Protein AF-Q2VZT6-F1 (afdb_monomer)

Solvent-accessible surface area (backbone atoms only — not comparable to full-atom values): 7103 Å² total; per-residue (Å²): 114,78,67,73,45,29,74,86,39,62,74,51,50,61,63,58,68,71,60,76,86,70,54,76,51,56,51,33,67,76,44,89,55,90,58,24,69,58,52,43,60,49,54,77,68,47,58,61,67,39,47,50,30,35,52,51,24,51,51,52,39,46,50,50,52,56,52,44,51,55,52,50,49,51,37,61,76,70,64,53,59,67,68,56,54,40,49,51,42,52,24,49,53,52,37,43,50,53,34,54,52,42,38,52,43,28,77,74,70,39,64,66,50,80,52,68,71,61,48,40,56,50,61,63,61,130

Mean predicted aligned error: 5.14 Å

Sequence (126 aa):
MLLDMIPDMPDMIEECKMWAPKSYQEHFADSTFKDKLLAVEAYDRVPTKFRRPFEETINHLNTLILGGVAKLEEEIVNGADPALTTEHVKAISRAAQALMDCANAIIHGSNRAMAQVEIDGLLGGT

pLDDT: mean 90.26, std 8.1, range [45.78, 97.06]

Nearest PDB structures (foldseek):
  5uh7-assembly1_A  TM=7.429E-01  e=5.609E+00  Mycobacterium tuberculosis H37Rv
  8ugc-assembly2_B  TM=3.406E-01  e=1.946E+00  synthetic construct
  2oku-assembly1_B  TM=3.025E-01  e=3.221E+00  Porphyromonas gingivalis W83

Secondary structure (DSSP, 8-state):
-GGGGTTT-TTHHHHHHT-----HHHHHHHS--TTHHHHHHHHTTS-HHHHHHHHHHHHHHHHHHHHHHHHHHHHHHTT--HHHHHHHHHHHHHHHHHHHHHHHHHHTT---PPPHHHHHHHTT--

Organism: Paramagnetospirillum magneticum (strain ATCC 700264 / AMB-1) (NCBI:txid342108)

Foldseek 3Di:
DLLLCCLVPVVSLVVLQPDADDDPLRVLVPDPDPCSVVVNVVLVVPPCLLNVLLVVLSVVLRCLSNVLSVVLVVCVVVVHDSVVSNLSSVLSV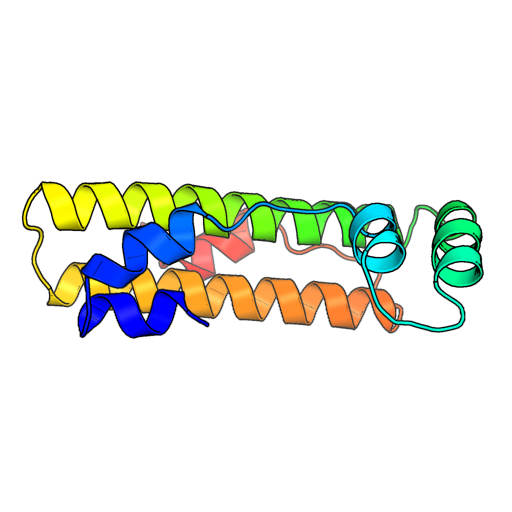QLNVVSVVQSVVSVVPDRHHDDPVNSCVSSVHD

Structure (mmCIF, N/CA/C/O backbone):
data_AF-Q2VZT6-F1
#
_entry.id   AF-Q2VZT6-F1
#
loop_
_atom_site.group_PDB
_atom_site.id
_atom_site.type_symbol
_atom_site.label_atom_id
_atom_site.label_alt_id
_atom_site.label_comp_id
_atom_site.label_asym_id
_atom_site.label_entity_id
_atom_site.label_seq_id
_atom_site.pdbx_PDB_ins_code
_atom_site.Cartn_x
_atom_site.Cartn_y
_atom_site.Cartn_z
_atom_site.occupancy
_atom_site.B_iso_or_equiv
_atom_site.auth_seq_id
_atom_site.auth_comp_id
_atom_site.auth_asym_id
_atom_site.auth_atom_id
_atom_site.pdbx_PDB_model_num
ATOM 1 N N . MET A 1 1 ? -1.356 8.829 4.148 1.00 83.88 1 MET A N 1
ATOM 2 C CA . MET A 1 1 ? -2.129 7.837 3.363 1.00 83.88 1 MET A CA 1
ATOM 3 C C . MET A 1 1 ? -3.558 7.813 3.892 1.00 83.88 1 MET A C 1
ATOM 5 O O . MET A 1 1 ? -3.757 8.247 5.016 1.00 83.88 1 MET A O 1
ATOM 9 N N . LEU A 1 2 ? -4.548 7.335 3.127 1.00 92.06 2 LEU A N 1
ATOM 10 C CA . LEU A 1 2 ? -5.941 7.257 3.612 1.00 92.06 2 LEU A CA 1
ATOM 11 C C . LEU A 1 2 ? -6.064 6.421 4.903 1.00 92.06 2 LEU A C 1
ATOM 13 O O . LEU A 1 2 ? -6.776 6.810 5.819 1.00 92.06 2 LEU A O 1
ATOM 17 N N . LEU A 1 3 ? -5.269 5.348 5.005 1.00 93.69 3 LEU A N 1
ATOM 18 C CA . LEU A 1 3 ? -5.117 4.509 6.202 1.00 93.69 3 LEU A CA 1
ATOM 19 C C . LEU A 1 3 ? -4.867 5.304 7.495 1.00 93.69 3 LEU A C 1
ATOM 21 O O . LEU A 1 3 ? -5.354 4.908 8.547 1.00 93.69 3 LEU A O 1
ATOM 25 N N . ASP A 1 4 ? -4.149 6.432 7.430 1.00 95.19 4 ASP A N 1
ATOM 26 C CA . ASP A 1 4 ? -3.802 7.233 8.615 1.00 95.19 4 ASP A CA 1
ATOM 27 C C . ASP A 1 4 ? -5.022 7.907 9.261 1.00 95.19 4 ASP A C 1
ATOM 29 O O . ASP A 1 4 ? -4.923 8.382 10.388 1.00 95.19 4 ASP A O 1
ATOM 33 N N . MET A 1 5 ? -6.163 7.951 8.564 1.00 95.50 5 MET A N 1
ATOM 34 C CA . MET A 1 5 ? -7.417 8.508 9.078 1.00 95.50 5 MET A CA 1
ATOM 35 C C . MET A 1 5 ? -8.234 7.494 9.888 1.00 95.50 5 MET A C 1
ATOM 37 O O . MET A 1 5 ? -9.098 7.905 10.655 1.00 95.50 5 MET A O 1
ATOM 41 N N . ILE A 1 6 ? -7.961 6.190 9.749 1.00 95.94 6 ILE A N 1
ATOM 42 C CA . ILE A 1 6 ? -8.735 5.109 10.384 1.00 95.94 6 ILE A CA 1
ATOM 43 C C . ILE A 1 6 ? -8.839 5.247 11.913 1.00 95.94 6 ILE A C 1
ATOM 45 O O . ILE A 1 6 ? -9.930 5.026 12.432 1.00 95.94 6 ILE A O 1
ATOM 49 N N . PRO A 1 7 ? -7.779 5.623 12.661 1.00 94.31 7 PRO A N 1
ATOM 50 C CA . PRO A 1 7 ? -7.880 5.739 14.116 1.00 94.31 7 PRO A CA 1
ATOM 51 C C . PRO A 1 7 ? -8.911 6.771 14.588 1.00 94.31 7 PRO A C 1
ATOM 53 O O . PRO A 1 7 ? -9.571 6.556 15.601 1.00 94.31 7 PRO A O 1
ATOM 56 N N . ASP A 1 8 ? -9.054 7.872 13.847 1.00 94.69 8 ASP A N 1
ATOM 57 C CA . ASP A 1 8 ? -10.008 8.943 14.152 1.00 94.69 8 ASP A CA 1
ATOM 58 C C . ASP A 1 8 ? -11.374 8.713 13.477 1.00 94.69 8 ASP A C 1
ATOM 60 O O . ASP A 1 8 ? -12.399 9.200 13.957 1.00 94.69 8 ASP A O 1
ATOM 64 N N . MET A 1 9 ? -11.392 7.982 12.358 1.00 95.50 9 MET A N 1
ATOM 65 C CA . MET A 1 9 ? -12.556 7.742 11.502 1.00 95.50 9 MET A CA 1
ATOM 66 C C . MET A 1 9 ? -12.559 6.284 10.995 1.00 95.50 9 MET A C 1
ATOM 68 O O . MET A 1 9 ? -12.147 6.022 9.859 1.00 95.50 9 MET A O 1
ATOM 72 N N . PRO A 1 10 ? -12.991 5.311 11.826 1.00 93.88 10 PRO A N 1
ATOM 73 C CA . PRO A 1 10 ? -12.909 3.885 11.496 1.00 93.88 10 PRO A CA 1
ATOM 74 C C . PRO A 1 10 ? -13.667 3.479 10.226 1.00 93.88 10 PRO A C 1
ATOM 76 O O . PRO A 1 10 ? -13.278 2.525 9.560 1.00 93.88 10 PRO A O 1
ATOM 79 N N . ASP A 1 11 ? -14.709 4.217 9.843 1.00 94.81 11 ASP A N 1
ATOM 80 C CA . ASP A 1 11 ? -15.480 4.030 8.608 1.00 94.81 11 ASP A CA 1
ATOM 81 C C . ASP A 1 11 ? -14.654 4.239 7.326 1.00 94.81 11 ASP A C 1
ATOM 83 O O . ASP A 1 11 ? -15.004 3.691 6.280 1.00 94.81 11 ASP A O 1
ATOM 87 N N . MET A 1 12 ? -13.498 4.913 7.404 1.00 95.75 12 MET A N 1
ATOM 88 C CA . MET A 1 12 ? -12.545 5.006 6.285 1.00 95.75 12 MET A CA 1
ATOM 89 C C . MET A 1 12 ? -11.937 3.661 5.878 1.00 95.75 12 MET A C 1
ATOM 91 O O . MET A 1 12 ? -11.313 3.572 4.815 1.00 95.75 12 MET A O 1
ATOM 95 N N . ILE A 1 13 ? -12.129 2.602 6.673 1.00 96.38 13 ILE A N 1
ATOM 96 C CA . ILE A 1 13 ? -11.739 1.250 6.276 1.00 96.38 13 ILE A CA 1
ATOM 97 C C . ILE A 1 13 ? -12.443 0.807 4.987 1.00 96.38 13 ILE A C 1
ATOM 99 O O . ILE A 1 13 ? -11.811 0.177 4.140 1.00 96.38 13 ILE A O 1
ATOM 103 N N . GLU A 1 14 ? -13.704 1.199 4.781 1.00 96.19 14 GLU A N 1
ATOM 104 C CA . GLU A 1 14 ? -14.462 0.838 3.578 1.00 96.19 14 GLU A CA 1
ATOM 105 C C . GLU A 1 14 ? -13.867 1.484 2.323 1.00 96.19 14 GLU A C 1
ATOM 107 O O . GLU A 1 14 ? -13.689 0.820 1.304 1.00 96.19 14 GLU A O 1
ATOM 112 N N . GLU A 1 15 ? -13.442 2.744 2.412 1.00 96.19 15 GLU A N 1
ATOM 113 C CA . GLU A 1 15 ? -12.747 3.425 1.315 1.00 96.19 15 GLU A CA 1
ATOM 114 C C . GLU A 1 15 ? -11.375 2.789 1.032 1.00 96.19 15 GLU A C 1
ATOM 116 O O . GLU A 1 15 ? -10.970 2.640 -0.123 1.00 96.19 15 GLU A O 1
ATOM 121 N N . CYS A 1 16 ? -10.662 2.341 2.072 1.00 94.94 16 CYS A N 1
ATOM 122 C CA . CYS A 1 16 ? -9.399 1.621 1.901 1.00 94.94 16 CYS A CA 1
ATOM 123 C C . CYS A 1 16 ? -9.593 0.264 1.204 1.00 94.94 16 CYS A C 1
ATOM 125 O O . CYS A 1 16 ? -8.743 -0.131 0.408 1.00 94.94 16 CYS A O 1
ATOM 127 N N . LYS A 1 17 ? -10.713 -0.428 1.446 1.00 95.06 17 LYS A N 1
ATOM 128 C CA . LYS A 1 17 ? -11.060 -1.705 0.793 1.00 95.06 17 LYS A CA 1
ATOM 129 C C . LYS A 1 17 ? -11.386 -1.557 -0.691 1.00 95.06 17 LYS A C 1
ATOM 131 O O . LYS A 1 17 ? -11.247 -2.518 -1.444 1.00 95.06 17 LYS A O 1
ATOM 136 N N . MET A 1 18 ? -11.788 -0.364 -1.127 1.00 94.81 18 MET A N 1
ATOM 137 C CA . MET A 1 18 ? -12.014 -0.069 -2.546 1.00 94.81 18 MET A CA 1
ATOM 138 C C . MET A 1 18 ? -10.709 0.082 -3.335 1.00 94.81 18 MET A C 1
ATOM 140 O O . MET A 1 18 ? -10.723 0.053 -4.569 1.00 94.81 18 MET A O 1
ATOM 144 N N . TRP A 1 19 ? -9.574 0.249 -2.651 1.00 94.50 19 TRP A N 1
ATOM 145 C CA . TRP A 1 19 ? -8.276 0.311 -3.303 1.00 94.50 19 TRP A CA 1
ATOM 146 C C . TRP A 1 19 ? -7.851 -1.068 -3.820 1.00 94.50 19 TRP A C 1
ATOM 148 O O . TRP A 1 19 ? -7.928 -2.073 -3.117 1.00 94.50 19 TRP A O 1
ATOM 158 N N . ALA A 1 20 ? -7.336 -1.099 -5.049 1.00 93.12 20 ALA A N 1
ATOM 159 C CA . ALA A 1 20 ? -6.786 -2.297 -5.665 1.00 93.12 20 ALA A CA 1
ATOM 160 C C . ALA A 1 20 ? -5.434 -1.992 -6.328 1.00 93.12 20 ALA A C 1
ATOM 162 O O . ALA A 1 20 ? -5.256 -0.905 -6.897 1.00 93.12 20 ALA A O 1
ATOM 163 N N . PRO A 1 21 ? -4.485 -2.943 -6.290 1.00 94.12 21 PRO A N 1
ATOM 164 C CA . PRO A 1 21 ? -3.198 -2.778 -6.941 1.00 94.12 21 PRO A CA 1
ATOM 165 C C . PRO A 1 21 ? -3.345 -2.725 -8.464 1.00 94.12 21 PRO A C 1
ATOM 167 O O . PRO A 1 21 ? -4.228 -3.354 -9.045 1.00 94.12 21 PRO A O 1
ATOM 170 N N . LYS A 1 22 ? -2.429 -2.003 -9.112 1.00 92.75 22 LYS A N 1
ATOM 171 C CA . LYS A 1 22 ? -2.281 -1.957 -10.572 1.00 92.75 22 LYS A CA 1
ATOM 172 C C . LYS A 1 22 ? -0.837 -2.254 -10.944 1.00 92.75 22 LYS A C 1
ATOM 174 O O . LYS A 1 22 ? 0.083 -1.824 -10.246 1.00 92.75 22 LYS A O 1
ATOM 179 N N . SER A 1 23 ? -0.630 -2.948 -12.056 1.00 89.31 23 SER A N 1
ATOM 180 C CA . SER A 1 23 ? 0.689 -3.039 -12.677 1.00 89.31 23 SER A CA 1
ATOM 181 C C . SER A 1 23 ? 1.167 -1.657 -13.134 1.00 89.31 23 SER A C 1
ATOM 183 O O . SER A 1 23 ? 0.377 -0.728 -13.329 1.00 89.31 23 SER A O 1
ATOM 185 N N . TYR A 1 24 ? 2.476 -1.517 -13.353 1.00 87.88 24 TYR A N 1
ATOM 186 C CA . TYR A 1 24 ? 3.051 -0.272 -13.869 1.00 87.88 24 TYR A CA 1
ATOM 187 C C . TYR A 1 24 ? 2.402 0.151 -15.198 1.00 87.88 24 TYR A C 1
ATOM 189 O O . TYR A 1 24 ? 2.119 1.326 -15.420 1.00 87.88 24 TYR A O 1
ATOM 197 N N . GLN A 1 25 ? 2.109 -0.816 -16.069 1.00 89.19 25 GLN A N 1
ATOM 198 C CA . GLN A 1 25 ? 1.514 -0.551 -17.375 1.00 89.19 25 GLN A CA 1
ATOM 199 C C . GLN A 1 25 ? 0.048 -0.113 -17.258 1.00 89.19 25 GLN A C 1
ATOM 201 O O . GLN A 1 25 ? -0.334 0.874 -17.885 1.00 89.19 25 GLN A O 1
ATOM 206 N N . GLU A 1 26 ? -0.749 -0.773 -16.410 1.00 91.50 26 GLU A N 1
ATOM 207 C CA . GLU A 1 26 ? -2.133 -0.364 -16.114 1.00 91.50 26 GLU A CA 1
ATOM 208 C C . GLU A 1 26 ? -2.184 1.032 -15.483 1.00 91.50 26 GLU A C 1
ATOM 210 O O . GLU A 1 26 ? -3.002 1.863 -15.877 1.00 91.50 26 GLU A O 1
ATOM 215 N N . HIS A 1 27 ? -1.264 1.328 -14.557 1.00 89.44 27 HIS A N 1
ATOM 216 C CA . HIS A 1 27 ? -1.147 2.651 -13.948 1.00 89.44 27 HIS A CA 1
ATOM 217 C C . HIS A 1 27 ? -0.977 3.751 -15.006 1.00 89.44 27 HIS A C 1
ATOM 219 O O . HIS A 1 27 ? -1.698 4.750 -14.985 1.00 89.44 27 HIS A O 1
ATOM 225 N N . PHE A 1 28 ? -0.060 3.564 -15.961 1.00 88.31 28 PHE A N 1
ATOM 226 C 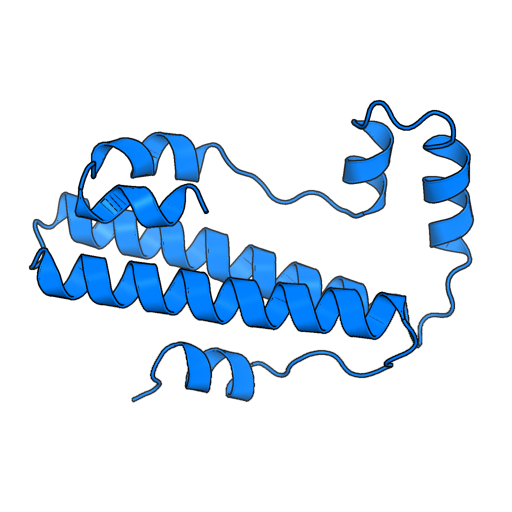CA . PHE A 1 28 ? 0.138 4.540 -17.030 1.00 88.31 28 PHE A CA 1
ATOM 227 C C . PHE A 1 28 ? -1.029 4.575 -18.015 1.00 88.31 28 PHE A C 1
ATOM 229 O O . PHE A 1 28 ? -1.439 5.673 -18.400 1.00 88.31 28 PHE A O 1
ATOM 236 N N . ALA A 1 29 ? -1.594 3.425 -18.392 1.00 88.06 29 ALA A N 1
ATOM 237 C CA . ALA A 1 29 ? -2.728 3.340 -19.313 1.00 88.06 29 ALA A CA 1
ATOM 238 C C . ALA A 1 29 ? -3.940 4.154 -18.823 1.00 88.06 29 ALA A C 1
ATOM 240 O O . ALA A 1 29 ? -4.542 4.897 -19.610 1.00 88.06 29 ALA A O 1
ATOM 241 N N . ASP A 1 30 ? -4.217 4.102 -17.520 1.00 89.38 30 ASP A N 1
ATOM 242 C CA . ASP A 1 30 ? -5.317 4.827 -16.876 1.00 89.38 30 ASP A CA 1
ATOM 243 C C . ASP A 1 30 ? -4.991 6.299 -16.577 1.00 89.38 30 ASP A C 1
ATOM 245 O O . ASP A 1 30 ? -5.884 7.094 -16.280 1.00 89.38 30 ASP A O 1
ATOM 249 N N . SER A 1 31 ? -3.719 6.695 -16.664 1.00 89.69 31 SER A N 1
ATOM 250 C CA . SER A 1 31 ? -3.292 8.060 -16.361 1.00 89.69 31 SER A CA 1
ATOM 251 C C . SER A 1 31 ? -3.661 9.069 -17.464 1.00 89.69 31 SER A C 1
ATOM 253 O O . SER A 1 31 ? -3.924 8.730 -18.627 1.00 89.69 31 SER A O 1
ATOM 255 N N . THR A 1 32 ? -3.618 10.355 -17.107 1.00 89.50 32 THR A N 1
ATOM 256 C CA . THR A 1 32 ? -3.730 11.498 -18.033 1.00 89.50 32 THR A CA 1
ATOM 257 C C . THR A 1 32 ? -2.379 11.914 -18.630 1.00 89.50 32 THR A C 1
ATOM 259 O O . THR A 1 32 ? -2.283 12.949 -19.294 1.00 89.50 32 THR A O 1
ATOM 262 N N . PHE A 1 33 ? -1.321 11.124 -18.407 1.00 88.00 33 PHE A N 1
ATOM 263 C CA . PHE A 1 33 ? 0.014 11.414 -18.915 1.00 88.00 33 PHE A CA 1
ATOM 264 C C . PHE A 1 33 ? 0.038 11.344 -20.448 1.00 88.00 33 PHE A C 1
ATOM 266 O O . PHE A 1 33 ? -0.374 10.345 -21.041 1.00 88.00 33 PHE A O 1
ATOM 273 N N . LYS A 1 34 ? 0.520 12.416 -21.095 1.00 88.12 34 LYS A N 1
ATOM 274 C CA . LYS A 1 34 ? 0.475 12.574 -22.561 1.00 88.12 34 LYS A CA 1
ATOM 275 C C . LYS A 1 34 ? 1.189 11.438 -23.295 1.00 88.12 34 LYS A C 1
ATOM 277 O O . LYS A 1 34 ? 0.660 10.934 -24.279 1.00 88.12 34 LYS A O 1
ATOM 282 N N . ASP A 1 35 ? 2.319 10.985 -22.759 1.00 89.94 35 ASP A N 1
ATOM 283 C CA . ASP A 1 35 ? 3.158 9.955 -23.377 1.00 89.94 35 ASP A CA 1
ATOM 284 C C . ASP A 1 35 ? 2.972 8.577 -22.720 1.00 89.94 35 ASP A C 1
ATOM 286 O O . ASP A 1 35 ? 3.884 7.753 -22.703 1.00 89.94 35 ASP A O 1
ATOM 290 N N . LYS A 1 36 ? 1.787 8.292 -22.161 1.00 88.94 36 LYS A N 1
ATOM 291 C CA . LYS A 1 36 ? 1.524 7.030 -21.446 1.00 88.94 36 LYS A CA 1
ATOM 292 C C . LYS A 1 36 ? 1.785 5.772 -22.266 1.00 88.94 36 LYS A C 1
ATOM 294 O O . LYS A 1 36 ? 2.321 4.810 -21.734 1.00 88.94 36 LYS A O 1
ATOM 299 N N . LEU A 1 37 ? 1.464 5.788 -23.560 1.00 88.25 37 LEU A N 1
ATOM 300 C CA . LEU A 1 37 ? 1.733 4.649 -24.442 1.00 88.25 37 LEU A CA 1
ATOM 301 C C . LEU A 1 37 ? 3.238 4.432 -24.626 1.00 88.25 37 LEU A C 1
ATOM 303 O O . LEU A 1 37 ? 3.692 3.294 -24.589 1.00 88.25 37 LEU A O 1
ATOM 307 N N . LEU A 1 38 ? 4.011 5.516 -24.738 1.00 89.56 38 LEU A N 1
ATOM 308 C CA . LEU A 1 38 ? 5.468 5.443 -24.812 1.00 89.56 38 LEU A CA 1
ATOM 309 C C . LEU A 1 38 ? 6.063 4.910 -23.503 1.00 89.56 38 LEU A C 1
ATOM 311 O O . LEU A 1 38 ? 6.975 4.093 -23.545 1.00 89.56 38 LEU A O 1
ATOM 315 N N . ALA A 1 39 ? 5.537 5.325 -22.347 1.00 87.25 39 ALA A N 1
ATOM 316 C CA . ALA A 1 39 ? 5.969 4.809 -21.047 1.00 87.25 39 ALA A CA 1
ATOM 317 C C . ALA A 1 39 ? 5.693 3.301 -20.903 1.00 87.25 39 ALA A C 1
ATOM 319 O O . ALA A 1 39 ? 6.578 2.556 -20.482 1.00 87.25 39 ALA A O 1
ATOM 320 N N . VAL A 1 40 ? 4.503 2.841 -21.310 1.00 89.50 40 VAL A N 1
ATOM 321 C CA . VAL A 1 40 ? 4.136 1.413 -21.327 1.00 89.50 40 VAL A CA 1
ATOM 322 C C . VAL A 1 40 ? 5.075 0.614 -22.237 1.00 89.50 40 VAL A C 1
ATOM 324 O O . VAL A 1 40 ? 5.591 -0.419 -21.820 1.00 89.50 40 VAL A O 1
ATOM 327 N N . GLU A 1 41 ? 5.352 1.111 -23.445 1.00 89.69 41 GLU A N 1
ATOM 328 C CA . GLU A 1 41 ? 6.214 0.435 -24.424 1.00 8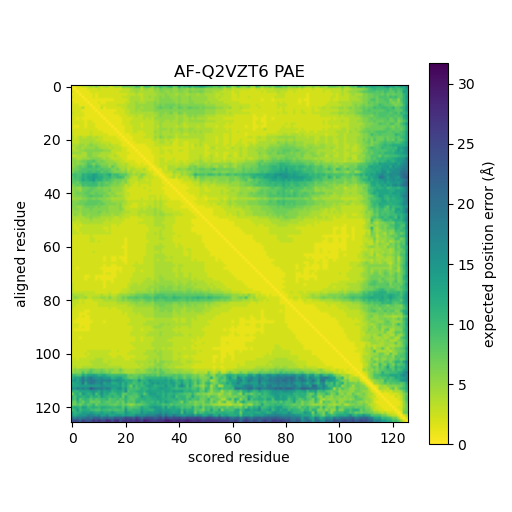9.69 41 GLU A CA 1
ATOM 329 C C . GLU A 1 41 ? 7.699 0.443 -24.018 1.00 89.69 41 GLU A C 1
ATOM 331 O O . GLU A 1 41 ? 8.457 -0.494 -24.291 1.00 89.69 41 GLU A O 1
ATOM 336 N N . ALA A 1 42 ? 8.149 1.518 -23.372 1.00 89.56 42 ALA A N 1
ATOM 337 C CA . ALA A 1 42 ? 9.500 1.616 -22.837 1.00 89.56 42 ALA A CA 1
ATOM 338 C C . ALA A 1 42 ? 9.703 0.644 -21.669 1.00 89.56 42 ALA A C 1
ATOM 340 O O . ALA A 1 42 ? 10.790 0.076 -21.536 1.00 89.56 42 ALA A O 1
ATOM 341 N N . TYR A 1 43 ? 8.663 0.410 -20.863 1.00 90.56 43 TYR A N 1
ATOM 342 C CA . TYR A 1 43 ? 8.726 -0.490 -19.715 1.00 90.56 43 TYR A CA 1
ATOM 343 C C . TYR A 1 43 ? 9.092 -1.928 -20.107 1.00 90.56 43 TYR A C 1
ATOM 345 O O . TYR A 1 43 ? 9.929 -2.554 -19.455 1.00 90.56 43 TYR A O 1
ATOM 353 N N . ASP A 1 44 ? 8.571 -2.421 -21.235 1.00 87.69 44 ASP A N 1
ATOM 354 C CA . ASP A 1 44 ? 8.892 -3.759 -21.756 1.00 87.69 44 ASP A CA 1
ATOM 355 C C . ASP A 1 44 ? 10.374 -3.933 -22.118 1.00 87.69 44 ASP A C 1
ATOM 357 O O . ASP A 1 44 ? 10.884 -5.055 -22.172 1.00 87.69 44 ASP A O 1
ATOM 361 N N . ARG A 1 45 ? 11.086 -2.824 -22.342 1.00 91.50 45 ARG A N 1
ATOM 362 C CA . ARG A 1 45 ? 12.513 -2.801 -22.691 1.00 91.50 45 ARG A CA 1
ATOM 363 C C . ARG A 1 45 ? 13.422 -2.555 -21.489 1.00 91.50 45 ARG A C 1
ATOM 365 O O . ARG A 1 45 ? 14.645 -2.557 -21.649 1.00 91.50 45 ARG A O 1
ATOM 372 N N . VAL A 1 46 ? 12.864 -2.346 -20.294 1.00 89.94 46 VAL A N 1
ATOM 373 C CA . VAL A 1 46 ? 13.657 -2.131 -19.080 1.00 89.94 46 VAL A CA 1
ATOM 374 C C . VAL A 1 46 ? 14.459 -3.400 -18.769 1.00 89.94 46 VAL A C 1
ATOM 376 O O . VAL A 1 46 ? 13.887 -4.491 -18.693 1.00 89.94 46 VAL A O 1
ATOM 379 N N . PRO A 1 47 ? 15.785 -3.296 -18.547 1.00 91.31 47 PRO A N 1
ATOM 380 C CA . PRO A 1 47 ? 16.590 -4.448 -18.172 1.00 91.31 47 PRO A CA 1
ATOM 381 C C . PRO A 1 47 ? 16.040 -5.142 -16.922 1.00 91.31 47 PRO A C 1
ATOM 383 O O . PRO A 1 47 ? 15.785 -4.495 -15.905 1.00 91.31 47 PRO A O 1
ATOM 386 N N . THR A 1 48 ? 15.949 -6.474 -16.956 1.00 90.88 48 THR A N 1
ATOM 387 C CA . THR A 1 48 ? 15.393 -7.290 -15.859 1.00 90.88 48 THR A CA 1
ATOM 388 C C . THR A 1 48 ? 16.024 -6.987 -14.499 1.00 90.88 48 THR A C 1
ATOM 390 O O . THR A 1 48 ? 15.329 -7.012 -13.492 1.00 90.88 48 THR A O 1
ATOM 393 N N . LYS A 1 49 ? 17.316 -6.630 -14.463 1.00 87.12 49 LYS A N 1
ATOM 394 C CA . LYS A 1 49 ? 18.040 -6.249 -13.235 1.00 87.12 49 LYS A CA 1
ATOM 395 C C . LYS A 1 49 ? 17.483 -5.012 -12.510 1.00 87.12 49 LYS A C 1
ATOM 397 O O . LYS A 1 49 ? 17.852 -4.792 -11.367 1.00 87.12 49 LYS A O 1
ATOM 402 N N . PHE A 1 50 ? 16.645 -4.216 -13.170 1.00 86.38 50 PHE A N 1
ATOM 403 C CA . PHE A 1 50 ? 15.932 -3.079 -12.580 1.00 86.38 50 PHE A CA 1
ATOM 404 C C . PHE A 1 50 ? 14.428 -3.345 -12.516 1.00 86.38 50 PHE A C 1
ATOM 406 O O . PHE A 1 50 ? 13.808 -3.097 -11.486 1.00 86.38 50 PHE A O 1
ATOM 413 N N . ARG A 1 51 ? 13.855 -3.921 -13.585 1.00 91.12 51 ARG A N 1
ATOM 414 C CA . ARG A 1 51 ? 12.420 -4.226 -13.650 1.00 91.12 51 ARG A CA 1
ATOM 415 C C . ARG A 1 51 ? 11.985 -5.193 -12.551 1.00 91.12 51 ARG A C 1
ATOM 417 O O . ARG A 1 51 ? 11.038 -4.901 -11.835 1.00 91.12 51 ARG A O 1
ATOM 424 N N . ARG A 1 52 ? 12.705 -6.306 -12.374 1.00 92.00 52 ARG A N 1
ATOM 425 C CA . ARG A 1 52 ? 12.325 -7.343 -11.408 1.00 92.00 52 ARG A CA 1
ATOM 426 C C . ARG A 1 52 ? 12.373 -6.839 -9.957 1.00 92.00 52 ARG A C 1
ATOM 428 O O . ARG A 1 52 ? 11.361 -6.990 -9.284 1.00 92.00 52 ARG A O 1
ATOM 435 N N . PRO A 1 53 ? 13.458 -6.197 -9.475 1.00 92.00 53 PRO A N 1
ATOM 436 C CA . PRO A 1 53 ? 13.459 -5.627 -8.128 1.00 92.00 53 PRO A CA 1
ATOM 437 C C . PRO A 1 53 ? 12.346 -4.600 -7.901 1.00 92.00 53 PRO A C 1
ATOM 439 O O . PRO A 1 53 ? 11.781 -4.531 -6.811 1.00 92.00 53 PRO A O 1
ATOM 442 N N . PHE A 1 54 ? 12.023 -3.799 -8.921 1.00 92.56 54 PHE A N 1
ATOM 443 C CA . PHE A 1 54 ? 10.923 -2.845 -8.843 1.00 92.56 54 PHE A CA 1
ATOM 444 C C . PHE A 1 54 ? 9.576 -3.562 -8.687 1.00 92.56 54 PHE A C 1
ATOM 446 O O . PHE A 1 54 ? 8.853 -3.286 -7.737 1.00 92.56 54 PHE A O 1
ATOM 453 N N . GLU A 1 55 ? 9.262 -4.517 -9.566 1.00 93.94 55 GLU A N 1
ATOM 454 C CA . GLU A 1 55 ? 8.020 -5.301 -9.509 1.00 93.94 55 GLU A CA 1
ATOM 455 C C . GLU A 1 55 ? 7.885 -6.065 -8.185 1.00 93.94 55 GLU A C 1
ATOM 457 O O . GLU A 1 55 ? 6.817 -6.059 -7.581 1.00 93.94 55 GLU A O 1
ATOM 462 N N . GLU A 1 56 ? 8.970 -6.669 -7.692 1.00 94.38 56 GLU A N 1
ATOM 463 C CA . GLU A 1 56 ? 9.007 -7.333 -6.383 1.00 94.38 56 GLU A CA 1
ATOM 464 C C . GLU A 1 56 ? 8.699 -6.344 -5.245 1.00 94.38 56 GLU A C 1
ATOM 466 O O . GLU A 1 56 ? 7.864 -6.631 -4.388 1.00 94.38 56 GLU A O 1
ATOM 471 N N . THR A 1 57 ? 9.290 -5.146 -5.274 1.00 94.56 57 THR A N 1
ATOM 472 C CA . THR A 1 57 ? 9.046 -4.100 -4.265 1.00 94.56 57 THR A CA 1
ATOM 473 C C . THR A 1 57 ? 7.596 -3.605 -4.293 1.00 94.56 57 THR A C 1
ATOM 475 O O . THR A 1 57 ? 6.976 -3.443 -3.241 1.00 94.56 57 THR A O 1
ATOM 478 N N . ILE A 1 58 ? 7.019 -3.415 -5.484 1.00 94.75 58 ILE A N 1
ATOM 479 C CA . ILE A 1 58 ? 5.606 -3.045 -5.644 1.00 94.75 58 ILE A CA 1
ATOM 480 C C . ILE A 1 58 ? 4.683 -4.175 -5.173 1.00 94.75 58 ILE A C 1
ATOM 482 O O . ILE A 1 58 ? 3.695 -3.911 -4.496 1.00 94.75 58 ILE A O 1
ATOM 486 N N . ASN A 1 59 ? 5.014 -5.438 -5.445 1.00 95.38 59 ASN A N 1
ATOM 487 C CA . ASN A 1 59 ? 4.238 -6.579 -4.955 1.00 95.38 59 ASN A CA 1
ATOM 488 C C . ASN A 1 59 ? 4.270 -6.697 -3.426 1.00 95.38 59 ASN A C 1
ATOM 490 O O . ASN A 1 59 ? 3.237 -6.987 -2.817 1.00 95.38 59 ASN A O 1
ATOM 494 N N . HIS A 1 60 ? 5.414 -6.426 -2.795 1.00 95.38 60 HIS A N 1
ATOM 495 C CA . HIS A 1 60 ? 5.507 -6.336 -1.338 1.00 95.38 60 HIS A CA 1
ATOM 496 C C . HIS A 1 60 ? 4.623 -5.212 -0.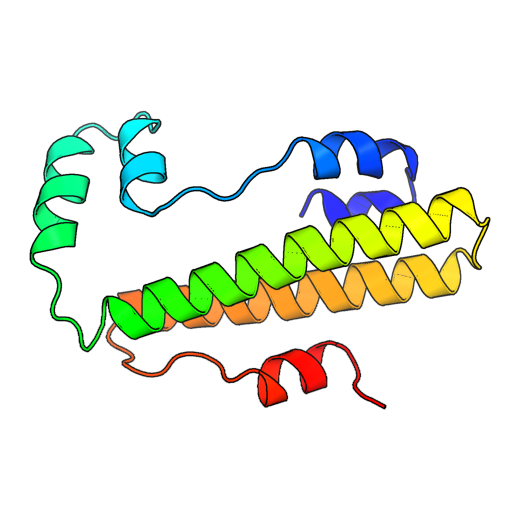788 1.00 95.38 60 HIS A C 1
ATOM 498 O O . HIS A 1 60 ? 3.890 -5.437 0.173 1.00 95.38 60 HIS A O 1
ATOM 504 N N . LEU A 1 61 ? 4.623 -4.034 -1.425 1.00 95.25 61 LEU A N 1
ATOM 505 C CA . LEU A 1 61 ? 3.754 -2.918 -1.039 1.00 95.25 61 LEU A CA 1
ATOM 506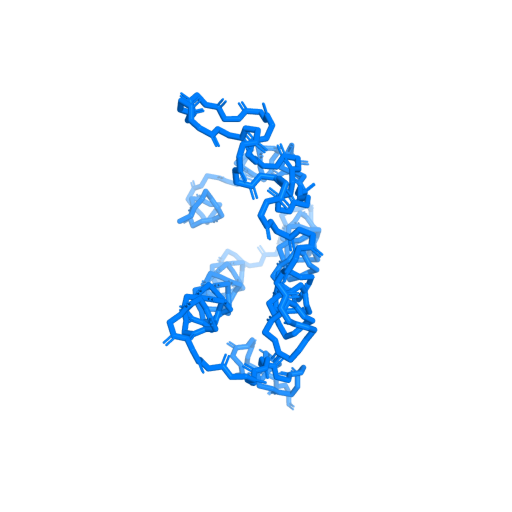 C C . LEU A 1 61 ? 2.275 -3.295 -1.166 1.00 95.25 61 LEU A C 1
ATOM 508 O O . LEU A 1 61 ? 1.507 -3.089 -0.232 1.00 95.25 61 LEU A O 1
ATOM 512 N N . ASN A 1 62 ? 1.885 -3.905 -2.284 1.00 95.88 62 ASN A N 1
ATOM 513 C CA . ASN A 1 62 ? 0.512 -4.350 -2.514 1.00 95.88 62 ASN A CA 1
ATOM 514 C C . ASN A 1 62 ? 0.063 -5.359 -1.450 1.00 95.88 62 ASN A C 1
ATOM 516 O O . ASN A 1 62 ? -1.016 -5.219 -0.881 1.00 95.88 62 ASN A O 1
ATOM 520 N N . THR A 1 63 ? 0.909 -6.345 -1.147 1.00 96.25 63 THR A N 1
ATOM 521 C CA . THR A 1 63 ? 0.626 -7.373 -0.135 1.00 96.25 63 THR A CA 1
ATOM 522 C C . THR A 1 63 ? 0.498 -6.760 1.257 1.00 96.25 63 THR A C 1
ATOM 524 O O . THR A 1 63 ? -0.440 -7.080 1.983 1.00 96.25 63 THR A O 1
ATOM 527 N N . LEU A 1 64 ? 1.405 -5.842 1.605 1.00 96.56 64 LEU A N 1
ATOM 528 C CA . LEU A 1 64 ? 1.381 -5.115 2.870 1.00 96.56 64 LEU A CA 1
ATOM 529 C C . LEU A 1 64 ? 0.075 -4.332 3.044 1.00 96.56 64 LEU A C 1
ATOM 531 O O . LEU A 1 64 ? -0.539 -4.411 4.103 1.00 96.56 64 LEU A O 1
ATOM 535 N N . ILE A 1 65 ? -0.349 -3.581 2.025 1.00 96.25 65 ILE A N 1
ATOM 536 C CA . ILE A 1 65 ? -1.558 -2.755 2.106 1.00 96.25 65 ILE A CA 1
ATOM 537 C C . ILE A 1 65 ? -2.808 -3.627 2.179 1.00 96.25 65 ILE A C 1
ATOM 539 O O . ILE A 1 65 ? -3.624 -3.418 3.069 1.00 96.25 65 ILE A O 1
ATOM 543 N N . LEU A 1 66 ? -2.947 -4.630 1.307 1.00 96.75 66 LEU A N 1
ATOM 544 C CA . LEU A 1 66 ? -4.122 -5.509 1.311 1.00 96.75 66 LEU A CA 1
ATOM 545 C C . LEU A 1 66 ? -4.237 -6.299 2.623 1.00 96.75 66 LEU A C 1
ATOM 547 O O . LEU A 1 66 ? -5.312 -6.353 3.216 1.00 96.75 66 LEU A O 1
ATOM 551 N N . GLY A 1 67 ? -3.128 -6.870 3.104 1.00 96.50 67 GLY A N 1
ATOM 552 C CA . GLY A 1 67 ? -3.097 -7.588 4.379 1.00 96.50 67 GLY A CA 1
ATOM 553 C C . GLY A 1 67 ? -3.318 -6.665 5.578 1.00 96.50 67 GLY A C 1
ATOM 554 O O . GLY A 1 67 ? -4.039 -7.020 6.507 1.00 96.50 67 GLY A O 1
ATOM 555 N N . GL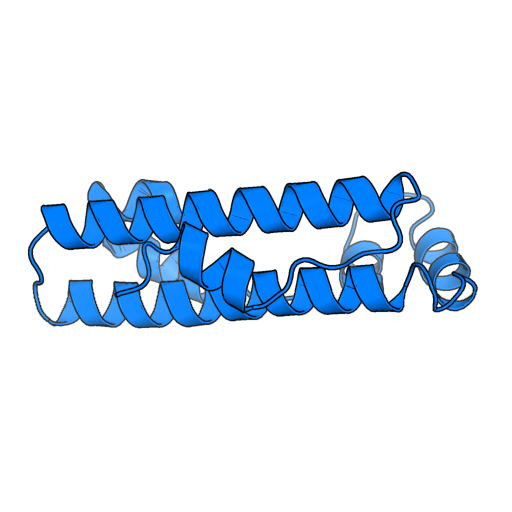Y A 1 68 ? -2.746 -5.459 5.538 1.00 96.12 68 GLY A N 1
ATOM 556 C CA . GLY A 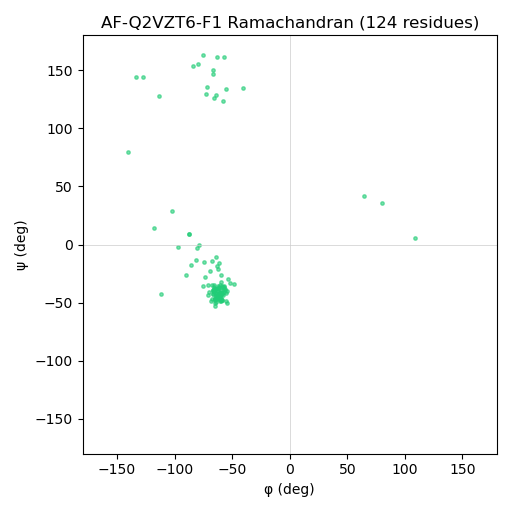1 68 ? -2.931 -4.436 6.561 1.00 96.12 68 GLY A CA 1
ATOM 557 C C . GLY A 1 68 ? -4.381 -3.968 6.664 1.00 96.12 68 GLY A C 1
ATOM 558 O O . GLY A 1 68 ? -4.923 -3.936 7.762 1.00 96.12 68 GLY A O 1
ATOM 559 N N . VAL A 1 69 ? -5.031 -3.674 5.534 1.00 97.06 69 VAL A N 1
ATOM 560 C CA . VAL A 1 69 ? -6.456 -3.306 5.484 1.00 97.06 69 VAL A CA 1
ATOM 561 C C . VAL A 1 69 ? -7.327 -4.433 6.039 1.00 97.06 69 VAL A C 1
ATOM 563 O O . VAL A 1 69 ? -8.157 -4.172 6.902 1.00 97.06 69 VAL A O 1
ATOM 566 N N . ALA A 1 70 ? -7.105 -5.683 5.624 1.00 96.81 70 ALA A N 1
ATOM 567 C CA . ALA A 1 70 ? -7.880 -6.819 6.130 1.00 96.81 70 ALA A CA 1
ATOM 568 C C . ALA A 1 70 ? -7.731 -7.004 7.653 1.00 96.81 70 ALA A C 1
ATOM 570 O O . ALA A 1 70 ? -8.716 -7.231 8.352 1.00 96.81 70 ALA A O 1
ATOM 571 N N . LYS A 1 71 ? -6.510 -6.855 8.184 1.00 95.94 71 LYS A N 1
ATOM 572 C CA . LYS A 1 71 ? -6.250 -6.936 9.629 1.00 95.94 71 LYS A CA 1
ATOM 573 C C . LYS A 1 71 ? -6.902 -5.781 10.399 1.00 95.94 71 LYS A C 1
ATOM 575 O O . LYS A 1 71 ? -7.481 -6.001 11.458 1.00 95.94 71 LYS A O 1
ATOM 580 N N . LEU A 1 72 ? -6.829 -4.559 9.874 1.00 96.69 72 LEU A N 1
ATOM 581 C CA . LEU A 1 72 ? -7.463 -3.393 10.495 1.00 96.69 72 LEU A CA 1
ATOM 582 C C . LEU A 1 72 ? -8.992 -3.514 10.501 1.00 96.69 72 LEU A C 1
ATOM 5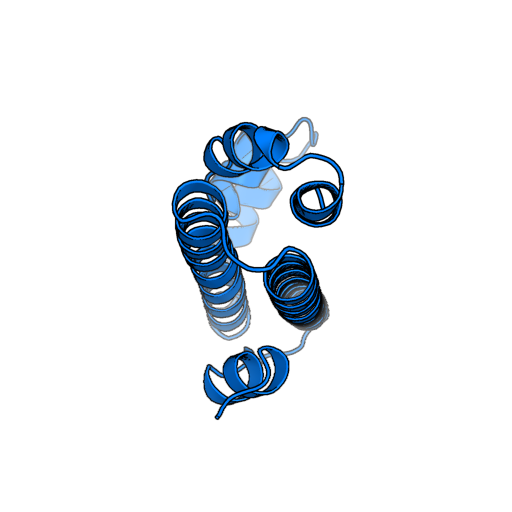84 O O . LEU A 1 72 ? -9.622 -3.164 11.493 1.00 96.69 72 LEU A O 1
ATOM 588 N N . GLU A 1 73 ? -9.589 -4.044 9.432 1.00 96.69 73 GLU A N 1
ATOM 589 C CA . GLU A 1 73 ? -11.021 -4.353 9.389 1.00 96.69 73 GLU A CA 1
ATOM 590 C C . GLU A 1 73 ? -11.409 -5.343 10.494 1.00 96.69 73 GLU A C 1
ATOM 592 O O . GLU A 1 73 ? -12.356 -5.090 11.240 1.00 96.69 73 GLU A O 1
ATOM 597 N N . GLU A 1 74 ? -10.651 -6.431 10.652 1.00 96.44 74 GLU A N 1
ATOM 598 C CA . GLU A 1 74 ? -10.872 -7.408 11.722 1.00 96.44 74 GLU A CA 1
ATOM 599 C C . GLU A 1 74 ? -10.792 -6.762 13.116 1.00 96.44 74 GLU A C 1
ATOM 601 O O . GLU A 1 74 ? -11.641 -7.018 13.971 1.00 96.44 74 GLU A O 1
ATOM 606 N N . GLU A 1 75 ? -9.809 -5.891 13.349 1.00 95.50 75 GLU A N 1
ATOM 607 C CA . GLU A 1 75 ? -9.651 -5.163 14.613 1.00 95.50 75 GLU A CA 1
ATOM 608 C C . GLU A 1 75 ? -10.833 -4.237 14.911 1.00 95.50 75 GLU A C 1
ATOM 610 O O . GLU A 1 75 ? -11.332 -4.224 16.038 1.00 95.50 75 GLU A O 1
ATOM 615 N N . ILE A 1 76 ? -11.314 -3.505 13.904 1.00 94.81 76 ILE A N 1
ATOM 616 C CA . ILE A 1 76 ? -12.463 -2.602 14.036 1.00 94.81 76 ILE A CA 1
ATOM 617 C C . ILE A 1 76 ? -13.735 -3.401 14.338 1.00 94.81 76 ILE A C 1
ATOM 619 O O . ILE A 1 76 ? -14.471 -3.058 15.265 1.00 94.81 76 ILE A O 1
ATOM 623 N N . VAL A 1 77 ? -13.985 -4.488 13.600 1.00 95.56 77 VAL A N 1
ATOM 624 C CA . VAL A 1 77 ? -15.179 -5.334 13.773 1.00 95.56 77 VAL A CA 1
ATOM 625 C C . VAL A 1 77 ? -15.193 -6.015 15.142 1.00 95.56 77 VAL A C 1
ATOM 627 O O . VAL A 1 77 ? -16.246 -6.104 15.774 1.00 95.56 77 VAL A O 1
ATOM 630 N N . ASN A 1 78 ? -14.033 -6.460 15.626 1.00 95.81 78 ASN A N 1
ATOM 631 C CA . ASN A 1 78 ? -13.905 -7.106 16.932 1.00 95.81 78 ASN A CA 1
ATOM 632 C C . ASN A 1 78 ? -13.846 -6.114 18.107 1.00 95.81 78 ASN A C 1
ATOM 634 O O . ASN A 1 78 ? -13.800 -6.548 19.259 1.00 95.81 78 ASN A O 1
ATOM 638 N N . GLY A 1 79 ? -13.854 -4.803 17.843 1.00 93.31 79 GLY A N 1
ATOM 639 C CA . GLY A 1 79 ? -13.777 -3.774 18.879 1.00 93.31 79 GLY A CA 1
ATOM 640 C C . GLY A 1 79 ? -12.447 -3.793 19.634 1.00 93.31 79 GLY A C 1
ATOM 641 O O . GLY A 1 79 ? -12.438 -3.684 20.862 1.00 93.31 79 GLY A O 1
ATOM 642 N N . ALA A 1 80 ? -11.336 -3.980 18.915 1.00 92.50 80 ALA A N 1
ATOM 643 C CA . ALA A 1 80 ? -9.993 -3.919 19.478 1.00 92.50 80 ALA A CA 1
ATOM 644 C C . ALA A 1 80 ? -9.713 -2.564 20.155 1.00 92.50 80 ALA A C 1
ATOM 646 O O . ALA A 1 80 ? -10.385 -1.562 19.905 1.00 92.50 80 ALA A O 1
ATOM 647 N N . ASP A 1 81 ? -8.694 -2.533 21.017 1.00 94.19 81 ASP A N 1
ATOM 648 C CA . ASP A 1 81 ? -8.246 -1.297 21.662 1.00 94.19 81 ASP A CA 1
ATOM 649 C C . ASP A 1 81 ? -7.851 -0.250 20.595 1.00 94.19 81 ASP A C 1
ATOM 651 O O . ASP A 1 81 ? -6.955 -0.524 19.788 1.00 94.19 81 ASP A O 1
ATOM 655 N N . PRO A 1 82 ? -8.449 0.959 20.596 1.00 92.75 82 PRO A N 1
ATOM 656 C CA . PRO A 1 82 ? -8.088 2.026 19.663 1.00 92.75 82 PRO A CA 1
ATOM 657 C C . PRO A 1 82 ? -6.592 2.367 19.654 1.00 92.75 82 PRO A C 1
ATOM 659 O O . PRO A 1 82 ? -6.051 2.773 18.620 1.00 92.75 82 PRO A O 1
ATOM 662 N N . ALA A 1 83 ? -5.897 2.193 20.783 1.00 94.62 83 ALA A N 1
ATOM 663 C CA . ALA A 1 83 ? -4.453 2.393 20.855 1.00 94.62 83 ALA A CA 1
ATOM 664 C C . ALA A 1 83 ? -3.690 1.361 20.006 1.00 94.62 83 ALA A C 1
ATOM 666 O O . ALA A 1 83 ? -2.748 1.733 19.302 1.00 94.62 83 ALA A O 1
ATOM 667 N N . LEU A 1 84 ? -4.136 0.100 20.013 1.00 93.19 84 LEU A N 1
ATOM 668 C CA . LEU A 1 84 ? -3.558 -0.977 19.208 1.00 93.19 84 LEU A CA 1
ATOM 669 C C . LEU A 1 84 ? -3.803 -0.741 17.713 1.00 93.19 84 LEU A C 1
ATOM 671 O O . LEU A 1 84 ? -2.860 -0.788 16.924 1.00 93.19 84 LEU A O 1
ATOM 675 N N . THR A 1 85 ? -5.035 -0.391 17.325 1.00 94.56 85 THR A N 1
ATOM 676 C CA . THR A 1 85 ? -5.359 -0.050 15.928 1.00 94.56 85 THR A CA 1
ATOM 677 C C . THR A 1 85 ? -4.508 1.125 15.441 1.00 94.56 85 THR A C 1
ATOM 679 O O . THR A 1 85 ? -3.947 1.087 14.346 1.00 94.56 85 THR A O 1
ATOM 682 N N . THR A 1 86 ? -4.329 2.155 16.277 1.00 96.12 86 THR A N 1
ATOM 683 C CA . THR A 1 86 ? -3.460 3.302 15.966 1.00 96.12 86 THR A CA 1
ATOM 684 C C . THR A 1 86 ? -2.009 2.879 15.735 1.00 96.12 86 THR A C 1
ATOM 686 O O . THR A 1 86 ? -1.343 3.394 14.832 1.00 96.12 86 THR A O 1
ATOM 689 N N . GLU A 1 87 ? -1.486 1.969 16.555 1.00 96.06 87 GLU A N 1
ATOM 690 C CA . GLU A 1 87 ? -0.127 1.455 16.410 1.00 96.06 87 GLU A CA 1
ATOM 691 C C . GLU A 1 87 ? 0.043 0.675 15.102 1.00 96.06 87 GLU A C 1
ATOM 693 O O . GLU A 1 87 ? 0.990 0.939 14.354 1.00 96.06 87 GLU A O 1
ATOM 698 N N . HIS A 1 88 ? -0.900 -0.215 14.783 1.00 96.06 88 HIS A N 1
ATOM 699 C CA . HIS A 1 88 ? -0.877 -0.989 13.546 1.00 96.06 88 HIS A CA 1
ATOM 700 C C . HIS A 1 88 ? -1.005 -0.116 12.299 1.00 96.06 88 HIS A C 1
ATOM 702 O O . HIS A 1 88 ? -0.224 -0.297 11.364 1.00 96.06 88 HIS A O 1
ATOM 708 N N . VAL A 1 89 ? -1.901 0.880 12.294 1.00 97.00 89 VAL A N 1
ATOM 709 C CA . VAL A 1 89 ? -1.995 1.870 11.206 1.00 97.00 89 VAL A CA 1
ATOM 710 C C . VAL A 1 89 ? -0.638 2.538 10.986 1.00 97.00 89 VAL A C 1
ATOM 712 O O . VAL A 1 89 ? -0.116 2.543 9.871 1.00 97.00 89 VAL A O 1
ATOM 715 N N . LYS A 1 90 ? -0.004 3.030 12.058 1.00 96.19 90 LYS A N 1
ATOM 716 C CA . LYS A 1 90 ? 1.316 3.669 11.963 1.00 96.19 90 LYS A CA 1
ATOM 717 C C . LYS A 1 90 ? 2.393 2.704 11.466 1.00 96.19 90 LYS A C 1
ATOM 719 O O . LYS A 1 90 ? 3.282 3.131 10.730 1.00 96.19 90 LYS A O 1
ATOM 724 N N . ALA A 1 91 ? 2.358 1.437 11.873 1.00 95.94 91 ALA A N 1
ATOM 725 C CA . ALA A 1 91 ? 3.305 0.422 11.416 1.00 95.94 91 ALA A CA 1
ATOM 726 C C . ALA A 1 91 ? 3.162 0.154 9.911 1.00 95.94 91 ALA A C 1
ATOM 728 O O . ALA A 1 91 ? 4.158 0.215 9.187 1.00 95.94 91 ALA A O 1
ATOM 729 N N . ILE A 1 92 ? 1.930 -0.041 9.434 1.00 96.44 92 ILE A N 1
ATOM 730 C CA . ILE A 1 92 ? 1.623 -0.237 8.012 1.00 96.44 92 ILE A CA 1
ATOM 731 C C . ILE A 1 92 ? 2.075 0.982 7.201 1.00 96.44 92 ILE A C 1
ATOM 733 O O . ILE A 1 92 ? 2.805 0.820 6.225 1.00 96.44 92 ILE A O 1
ATOM 737 N N . SER A 1 93 ? 1.731 2.202 7.628 1.00 95.88 93 SER A N 1
ATOM 738 C CA . SER A 1 93 ? 2.120 3.435 6.929 1.00 95.88 93 SER A CA 1
ATOM 739 C C . SER A 1 93 ? 3.640 3.618 6.850 1.00 95.88 93 SER A C 1
ATOM 741 O O . SER A 1 93 ? 4.162 3.986 5.796 1.00 95.88 93 SER A O 1
ATOM 743 N N . ARG A 1 94 ? 4.386 3.312 7.923 1.00 95.62 94 ARG A N 1
ATOM 744 C CA . ARG A 1 94 ? 5.861 3.361 7.903 1.00 95.62 94 ARG A CA 1
ATOM 745 C C . ARG A 1 94 ? 6.460 2.335 6.943 1.00 95.62 94 ARG A C 1
ATOM 747 O O . ARG A 1 94 ? 7.346 2.682 6.164 1.00 95.62 94 ARG A O 1
ATOM 754 N N . ALA A 1 95 ? 5.987 1.091 6.989 1.00 95.31 95 ALA A N 1
ATOM 755 C CA . ALA A 1 95 ? 6.470 0.035 6.104 1.00 95.31 95 ALA A CA 1
ATOM 756 C C . ALA A 1 95 ? 6.139 0.336 4.630 1.00 95.31 95 ALA A C 1
ATOM 758 O O . ALA A 1 95 ? 6.983 0.150 3.753 1.00 95.31 95 ALA A O 1
ATOM 759 N N . ALA A 1 96 ? 4.953 0.892 4.365 1.00 95.69 96 ALA A N 1
ATOM 760 C CA . ALA A 1 96 ? 4.548 1.329 3.036 1.00 95.69 96 ALA A CA 1
ATOM 761 C C . ALA A 1 96 ? 5.457 2.447 2.512 1.00 95.69 96 ALA A C 1
ATOM 763 O O . ALA A 1 96 ? 5.917 2.377 1.372 1.00 95.69 96 ALA A O 1
ATOM 764 N N . GLN A 1 97 ? 5.779 3.441 3.348 1.00 95.19 97 GLN A N 1
ATOM 765 C CA . GLN A 1 97 ? 6.702 4.514 2.977 1.00 95.19 97 GLN A CA 1
ATOM 766 C C . GLN A 1 97 ? 8.101 3.984 2.643 1.00 95.19 97 GLN A C 1
ATOM 768 O O . GLN A 1 97 ? 8.657 4.359 1.615 1.00 95.19 97 GLN A O 1
ATOM 773 N N . ALA A 1 98 ? 8.635 3.051 3.435 1.00 94.88 98 ALA A N 1
ATOM 774 C CA . ALA A 1 98 ? 9.938 2.444 3.161 1.00 94.88 98 ALA A CA 1
ATOM 775 C C . ALA A 1 98 ? 9.969 1.672 1.827 1.00 94.88 98 ALA A C 1
ATOM 777 O O . ALA A 1 98 ? 10.942 1.757 1.075 1.00 94.88 98 ALA A O 1
ATOM 778 N N . LEU A 1 99 ? 8.893 0.951 1.497 1.00 95.25 99 LEU A N 1
ATOM 779 C CA . LEU A 1 99 ? 8.758 0.263 0.209 1.00 95.25 99 LEU A CA 1
ATOM 780 C C . LEU A 1 99 ? 8.650 1.250 -0.961 1.00 95.25 99 LEU A C 1
ATOM 782 O O . LEU A 1 99 ? 9.280 1.035 -1.998 1.00 95.25 99 LEU A O 1
ATOM 786 N N . MET A 1 100 ? 7.914 2.353 -0.793 1.00 93.56 100 MET A N 1
ATOM 787 C CA . MET A 1 100 ? 7.852 3.428 -1.790 1.00 93.56 100 MET A CA 1
ATOM 788 C C . MET A 1 100 ? 9.229 4.070 -2.017 1.00 93.56 100 MET A C 1
ATOM 790 O O . MET A 1 100 ? 9.632 4.280 -3.162 1.00 93.56 100 MET A O 1
ATOM 794 N N . ASP A 1 101 ? 9.991 4.314 -0.951 1.00 93.31 101 ASP A N 1
ATOM 795 C CA . ASP A 1 101 ? 11.348 4.862 -1.041 1.00 93.31 101 ASP A CA 1
ATOM 796 C C . ASP A 1 101 ? 12.310 3.882 -1.736 1.00 93.31 101 ASP A C 1
ATOM 798 O O . ASP A 1 101 ? 13.130 4.290 -2.563 1.00 93.31 101 ASP A O 1
ATOM 802 N N . CYS A 1 102 ? 12.173 2.577 -1.477 1.00 91.81 102 CYS A N 1
ATOM 803 C CA . CYS A 1 102 ? 12.926 1.531 -2.171 1.00 91.81 102 CYS A CA 1
ATOM 804 C C . CYS A 1 102 ? 12.611 1.505 -3.676 1.00 91.81 102 CYS A C 1
ATOM 806 O O . CYS A 1 102 ? 13.530 1.495 -4.500 1.00 91.81 102 CYS A O 1
ATOM 808 N N . ALA A 1 103 ? 11.330 1.577 -4.048 1.00 91.06 103 ALA A N 1
ATOM 809 C CA . ALA A 1 103 ? 10.911 1.646 -5.446 1.00 91.06 103 ALA A CA 1
ATOM 810 C C . ALA A 1 103 ? 11.494 2.887 -6.150 1.00 91.06 103 ALA A C 1
ATOM 812 O O . ALA A 1 103 ? 12.036 2.773 -7.253 1.00 91.06 103 ALA A O 1
ATOM 813 N N . ASN A 1 104 ? 11.478 4.049 -5.486 1.00 90.19 104 ASN A N 1
ATOM 814 C CA . ASN A 1 104 ? 12.106 5.276 -5.987 1.00 90.19 104 ASN A CA 1
ATOM 815 C C . ASN A 1 104 ? 13.623 5.116 -6.170 1.00 90.19 104 ASN A C 1
ATOM 817 O O . ASN A 1 104 ? 14.172 5.514 -7.199 1.00 90.19 104 ASN A O 1
ATOM 821 N N . ALA A 1 105 ? 14.314 4.484 -5.221 1.00 89.62 105 ALA A N 1
ATOM 822 C CA . ALA A 1 105 ? 15.744 4.216 -5.348 1.00 89.62 105 ALA A CA 1
ATOM 823 C C . ALA A 1 105 ? 16.063 3.313 -6.554 1.00 89.62 105 ALA A C 1
ATOM 825 O O . ALA A 1 105 ? 17.072 3.527 -7.230 1.00 89.62 105 ALA A O 1
ATOM 826 N N . ILE A 1 106 ? 15.209 2.327 -6.857 1.00 88.50 106 ILE A N 1
ATOM 827 C CA . ILE A 1 106 ? 15.365 1.450 -8.030 1.00 88.50 106 ILE A CA 1
ATOM 828 C C . ILE A 1 106 ? 15.188 2.238 -9.332 1.00 88.50 106 ILE A C 1
ATOM 830 O O . ILE A 1 106 ? 16.002 2.093 -10.246 1.00 88.50 106 ILE A O 1
ATOM 834 N N . ILE A 1 107 ? 14.198 3.137 -9.394 1.00 84.31 107 ILE A N 1
ATOM 835 C CA . ILE A 1 107 ? 14.009 4.055 -10.532 1.00 84.31 107 ILE A CA 1
ATOM 836 C C . ILE A 1 107 ? 15.272 4.905 -10.770 1.00 84.31 107 ILE A C 1
ATOM 838 O O . ILE A 1 107 ? 15.642 5.156 -11.917 1.00 84.31 107 ILE A O 1
ATOM 842 N N . HIS A 1 108 ? 15.979 5.291 -9.704 1.00 85.38 108 HIS A N 1
ATOM 843 C CA . HIS A 1 108 ? 17.230 6.054 -9.772 1.00 85.38 108 HIS A CA 1
ATOM 844 C C . HIS A 1 108 ? 18.508 5.202 -9.912 1.00 85.38 108 HIS A C 1
ATOM 846 O O . HIS A 1 108 ? 19.612 5.746 -9.862 1.00 85.38 108 HIS A O 1
ATOM 852 N N . GLY A 1 109 ? 18.389 3.889 -10.147 1.00 76.38 109 GLY A N 1
ATOM 853 C CA . GLY A 1 109 ? 19.512 3.018 -10.516 1.00 76.38 109 GLY A CA 1
ATOM 854 C C . GLY A 1 109 ? 19.969 2.021 -9.449 1.00 76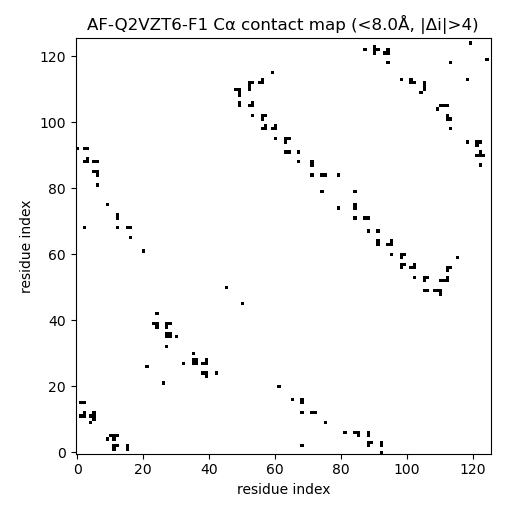.38 109 GLY A C 1
ATOM 855 O O . GLY A 1 109 ? 20.947 1.306 -9.679 1.00 76.38 109 GLY A O 1
ATOM 856 N N . SER A 1 110 ? 19.275 1.920 -8.311 1.00 80.06 110 SER A N 1
ATOM 857 C CA . SER A 1 110 ? 19.444 0.784 -7.396 1.00 80.06 110 SER A CA 1
ATOM 858 C C . SER A 1 110 ? 18.954 -0.516 -8.050 1.00 80.06 110 SER A C 1
ATOM 860 O O . SER A 1 110 ? 18.010 -0.518 -8.835 1.00 80.06 110 SER A O 1
ATOM 862 N N . ASN A 1 111 ? 19.584 -1.645 -7.731 1.00 77.19 111 ASN A N 1
ATOM 863 C CA . ASN A 1 111 ? 19.219 -2.971 -8.249 1.00 77.19 111 ASN A CA 1
ATOM 864 C C . ASN A 1 111 ? 18.776 -3.951 -7.148 1.00 77.19 111 ASN A C 1
ATOM 866 O O . ASN A 1 111 ? 18.710 -5.155 -7.392 1.00 77.19 111 ASN A O 1
ATOM 870 N N . ARG A 1 112 ? 18.497 -3.450 -5.938 1.00 79.50 112 ARG A N 1
ATOM 871 C CA . ARG A 1 112 ? 18.094 -4.254 -4.780 1.00 79.50 112 ARG A CA 1
ATOM 872 C C . ARG A 1 112 ? 16.649 -3.946 -4.391 1.00 79.50 112 ARG A C 1
ATOM 874 O O . ARG A 1 112 ? 16.324 -2.786 -4.161 1.00 79.50 112 ARG A O 1
ATOM 881 N N . ALA A 1 113 ? 15.837 -4.993 -4.264 1.00 75.62 113 ALA A N 1
ATOM 882 C CA . ALA A 1 113 ? 14.530 -4.940 -3.615 1.00 75.62 113 ALA A CA 1
ATOM 883 C C . ALA A 1 113 ? 14.672 -5.104 -2.094 1.00 75.62 113 ALA A C 1
ATOM 885 O O . ALA A 1 113 ? 15.626 -5.730 -1.615 1.00 75.62 113 ALA A O 1
ATOM 886 N N . MET A 1 114 ? 13.715 -4.564 -1.341 1.00 82.00 114 MET A N 1
ATOM 887 C CA . MET A 1 114 ? 13.641 -4.770 0.107 1.00 82.00 114 MET A CA 1
ATOM 888 C C . MET A 1 114 ? 13.186 -6.202 0.414 1.00 82.00 114 MET A C 1
ATOM 890 O O . MET A 1 114 ? 12.196 -6.675 -0.151 1.00 82.00 114 MET A O 1
ATOM 894 N N . ALA A 1 115 ? 13.915 -6.901 1.286 1.00 76.75 115 ALA A N 1
ATOM 895 C CA . ALA A 1 115 ? 13.601 -8.276 1.661 1.00 76.75 115 ALA A CA 1
ATOM 896 C C . ALA A 1 115 ? 12.466 -8.341 2.697 1.00 76.75 115 ALA A C 1
ATOM 898 O O . ALA A 1 115 ? 12.293 -7.418 3.491 1.00 76.75 115 ALA A O 1
ATOM 899 N N . GLN A 1 116 ? 11.745 -9.468 2.750 1.00 74.31 116 GLN A N 1
ATOM 900 C CA . GLN A 1 116 ? 10.635 -9.670 3.695 1.00 74.31 116 GLN A CA 1
ATOM 901 C C . GLN A 1 116 ? 11.047 -9.444 5.157 1.00 74.31 116 GLN A C 1
ATOM 903 O O . GLN A 1 116 ? 10.343 -8.770 5.893 1.00 74.31 116 GLN A O 1
ATOM 908 N N . VAL A 1 117 ? 12.240 -9.898 5.552 1.00 72.31 117 VAL A N 1
ATOM 909 C CA . VAL A 1 117 ? 12.769 -9.687 6.912 1.00 72.31 117 VAL A CA 1
ATOM 910 C C . VAL A 1 117 ? 12.918 -8.203 7.278 1.00 72.31 117 VAL A C 1
ATOM 912 O O . VAL A 1 117 ? 12.756 -7.824 8.434 1.00 72.31 117 VAL A O 1
ATOM 915 N N . GLU A 1 118 ? 13.210 -7.346 6.296 1.00 79.38 118 GLU A N 1
ATOM 916 C CA . GLU A 1 118 ? 13.314 -5.900 6.503 1.00 79.38 118 GLU A CA 1
ATOM 917 C C . GLU A 1 118 ? 11.919 -5.278 6.659 1.00 79.38 118 GLU A C 1
ATOM 919 O O . GLU A 1 118 ? 11.742 -4.379 7.478 1.00 79.38 118 GLU A O 1
ATOM 924 N N . ILE A 1 119 ? 10.920 -5.793 5.932 1.00 76.75 119 ILE A N 1
ATOM 925 C CA . ILE A 1 119 ? 9.508 -5.405 6.084 1.00 76.75 119 ILE A CA 1
ATOM 926 C C . ILE A 1 119 ? 9.005 -5.788 7.478 1.00 76.75 119 ILE A C 1
ATOM 928 O O . ILE A 1 119 ? 8.452 -4.946 8.182 1.00 76.75 119 ILE A O 1
ATOM 932 N N . ASP A 1 120 ? 9.242 -7.028 7.899 1.00 80.19 120 ASP A N 1
ATOM 933 C CA . ASP A 1 120 ? 8.785 -7.544 9.192 1.00 80.19 120 ASP A CA 1
ATOM 934 C C . ASP A 1 120 ? 9.397 -6.749 10.358 1.00 80.19 120 ASP A C 1
ATOM 936 O O . ASP A 1 120 ? 8.714 -6.426 11.331 1.00 80.19 120 ASP A O 1
ATOM 940 N N . GLY A 1 121 ? 10.665 -6.339 10.232 1.00 78.25 121 GLY A N 1
ATOM 941 C CA . GLY A 1 121 ? 11.316 -5.453 11.199 1.00 78.25 121 GLY A CA 1
ATOM 942 C C . GLY A 1 121 ? 10.648 -4.077 11.315 1.00 78.25 121 GLY A C 1
ATOM 943 O O . GLY A 1 121 ? 10.546 -3.532 12.413 1.00 78.25 121 GLY A O 1
ATOM 944 N N . LEU A 1 122 ? 10.138 -3.520 10.211 1.00 78.38 122 LEU A N 1
ATOM 945 C CA . LEU A 1 122 ? 9.412 -2.240 10.213 1.00 78.38 122 LEU A CA 1
ATOM 946 C C . LEU A 1 122 ? 8.007 -2.353 10.815 1.00 78.38 122 LEU A C 1
ATOM 948 O O . LEU A 1 122 ? 7.498 -1.380 11.383 1.00 78.38 122 LEU A O 1
ATOM 952 N N . LEU A 1 123 ? 7.405 -3.538 10.710 1.00 77.19 123 LEU A N 1
ATOM 953 C CA . LEU A 1 123 ? 6.123 -3.874 11.325 1.00 77.19 123 LEU A CA 1
ATOM 954 C C . LEU A 1 123 ? 6.234 -4.206 12.820 1.00 77.19 123 LEU A C 1
ATOM 956 O O . LEU A 1 123 ? 5.210 -4.432 13.457 1.00 77.19 123 LEU A O 1
ATOM 960 N N . GLY A 1 124 ? 7.445 -4.173 13.389 1.00 67.38 124 GLY A N 1
ATOM 961 C CA . GLY A 1 124 ? 7.676 -4.425 14.811 1.00 67.38 124 GLY A CA 1
ATOM 962 C C . GLY A 1 124 ? 7.706 -5.910 15.172 1.00 67.38 124 GLY A C 1
ATOM 963 O O . GLY A 1 124 ? 7.216 -6.266 16.237 1.00 67.38 124 GLY A O 1
ATOM 964 N N . GLY A 1 125 ? 8.241 -6.761 14.285 1.00 53.72 125 GLY A N 1
ATOM 965 C CA . GLY A 1 125 ? 8.305 -8.216 14.455 1.00 53.72 125 GLY A CA 1
ATOM 966 C C . GLY A 1 125 ? 8.652 -8.692 15.876 1.00 53.72 125 GLY A C 1
ATOM 967 O O . GLY A 1 125 ? 9.567 -8.167 16.512 1.00 53.72 125 GLY A O 1
ATOM 968 N N . THR A 1 126 ? 7.877 -9.689 16.321 1.00 45.78 126 THR A N 1
ATOM 969 C CA . THR A 1 126 ? 7.962 -10.455 17.581 1.00 45.78 126 THR A CA 1
ATOM 970 C C . THR A 1 126 ? 9.346 -10.995 17.904 1.00 45.78 126 THR A C 1
ATOM 972 O O . THR A 1 126 ? 9.988 -11.513 16.960 1.00 45.78 126 THR A O 1
#

Radius of gyration: 16.46 Å; Cα contacts (8 Å, |Δi|>4): 107; chains: 1; bounding box: 35×23×46 Å